Protein AF-A0A7X8LJV3-F1 (afdb_monomer_lite)

Secondary structure (DSSP, 8-state):
-HHHHHHHHHHHHHHHHHHHHHHHHHHHHHHHHHHHHHHHHHHHHT--TT--HHHHHHHHHHHHHHHHHHHHHHHHHHHHHHHHHH-

Structure (mmCIF, N/CA/C/O backbone):
data_AF-A0A7X8LJV3-F1
#
_entry.id   AF-A0A7X8LJV3-F1
#
loop_
_atom_site.group_PDB
_atom_site.id
_atom_site.type_symbol
_atom_site.label_atom_id
_atom_site.label_alt_id
_atom_site.label_comp_id
_atom_site.label_asym_id
_atom_site.label_entity_id
_atom_site.label_seq_id
_atom_site.pdbx_PDB_ins_code
_atom_site.Cartn_x
_atom_site.Cartn_y
_atom_site.Cartn_z
_atom_site.occupancy
_atom_site.B_iso_or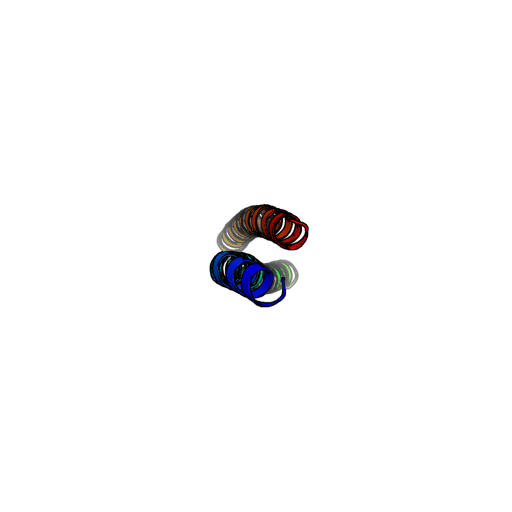_equiv
_atom_site.auth_seq_id
_atom_site.auth_comp_id
_atom_site.auth_asym_id
_atom_site.auth_atom_id
_atom_site.pdbx_PDB_model_num
ATOM 1 N N . MET A 1 1 ? -21.102 -10.500 34.614 1.00 63.28 1 MET A N 1
ATOM 2 C CA . MET A 1 1 ? -19.787 -10.109 34.049 1.00 63.28 1 MET A CA 1
ATOM 3 C C . MET A 1 1 ? -19.420 -10.803 32.731 1.00 63.28 1 MET A C 1
ATOM 5 O O . MET A 1 1 ? -19.212 -10.093 31.759 1.00 63.28 1 MET A O 1
ATOM 9 N N . ARG A 1 2 ? -19.378 -12.147 32.618 1.00 64.69 2 ARG A N 1
ATOM 10 C CA . ARG A 1 2 ? -18.989 -12.833 31.354 1.00 64.69 2 ARG A CA 1
ATOM 11 C C . ARG A 1 2 ? -19.904 -12.554 30.142 1.00 64.69 2 ARG A C 1
ATOM 13 O O . ARG A 1 2 ? -19.3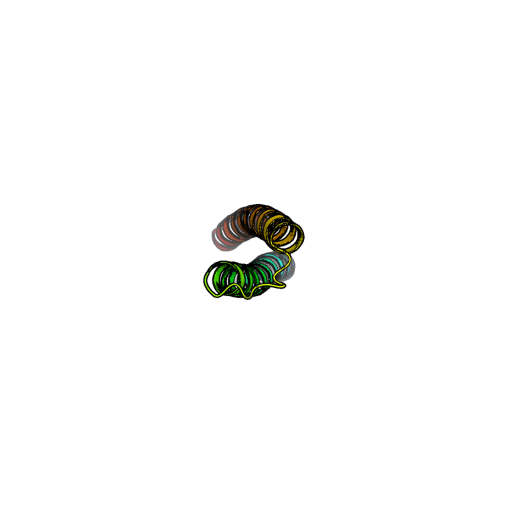91 -12.328 29.054 1.00 64.69 2 ARG A O 1
ATOM 20 N N . ARG A 1 3 ? -21.233 -12.532 30.323 1.00 66.00 3 ARG A N 1
ATOM 21 C CA . ARG A 1 3 ? -22.205 -12.258 29.236 1.00 66.00 3 ARG A CA 1
ATOM 22 C C . ARG A 1 3 ? -22.148 -10.820 28.700 1.00 66.00 3 ARG A C 1
ATOM 24 O O . ARG A 1 3 ? -22.236 -10.642 27.494 1.00 66.00 3 ARG A O 1
ATOM 31 N N . LEU A 1 4 ? -21.952 -9.828 29.572 1.00 69.44 4 LEU A N 1
ATOM 32 C CA . LEU A 1 4 ? -21.829 -8.414 29.179 1.00 69.44 4 LEU A CA 1
ATOM 33 C C . LEU A 1 4 ? -20.585 -8.187 28.306 1.00 69.44 4 LEU A C 1
ATOM 35 O O . LEU A 1 4 ? -20.707 -7.710 27.183 1.00 69.44 4 LEU A O 1
ATOM 39 N N . ARG A 1 5 ? -19.424 -8.700 28.739 1.00 66.81 5 ARG A N 1
ATOM 40 C CA . ARG A 1 5 ? -18.175 -8.645 27.957 1.00 66.81 5 ARG A CA 1
ATOM 41 C C . ARG A 1 5 ? -18.268 -9.369 26.607 1.00 66.81 5 ARG A C 1
ATOM 43 O O . ARG A 1 5 ? -17.614 -8.980 25.647 1.00 66.81 5 ARG A O 1
ATOM 50 N N . ALA A 1 6 ? -19.051 -10.447 26.519 1.00 66.25 6 ALA A N 1
ATOM 51 C CA . ALA A 1 6 ? -19.271 -11.160 25.259 1.00 66.25 6 ALA A CA 1
ATOM 52 C C . ALA A 1 6 ? -20.140 -10.353 24.277 1.00 66.25 6 ALA A C 1
ATOM 54 O O . ALA A 1 6 ? -19.868 -10.369 23.078 1.00 66.25 6 ALA A O 1
ATOM 55 N N . GLN A 1 7 ? -21.143 -9.618 24.771 1.00 71.75 7 GLN A N 1
ATOM 56 C CA . GLN A 1 7 ? -21.960 -8.726 23.942 1.00 71.75 7 GLN A CA 1
ATOM 57 C C . GLN A 1 7 ? -21.171 -7.510 23.443 1.00 71.75 7 GLN A C 1
ATOM 59 O O . GLN A 1 7 ? -21.317 -7.136 22.283 1.00 71.75 7 GLN A O 1
ATOM 64 N N . GLU A 1 8 ? -20.304 -6.927 24.272 1.00 73.62 8 GLU A N 1
ATOM 65 C CA . GLU A 1 8 ? -19.413 -5.829 23.862 1.00 73.62 8 GLU A CA 1
ATOM 66 C C . GLU A 1 8 ? -18.468 -6.266 22.736 1.00 73.62 8 GLU A C 1
ATOM 68 O O . GLU A 1 8 ? -18.385 -5.607 21.699 1.00 73.62 8 GLU A O 1
ATOM 73 N N . ARG A 1 9 ? -17.853 -7.450 22.860 1.00 70.44 9 ARG A N 1
ATOM 74 C CA . ARG A 1 9 ? -17.035 -8.030 21.781 1.00 70.44 9 ARG A CA 1
ATOM 75 C C . ARG A 1 9 ? -17.836 -8.306 20.512 1.00 70.44 9 ARG A C 1
ATOM 77 O O . ARG A 1 9 ? -17.343 -8.047 19.418 1.00 70.44 9 ARG A O 1
ATOM 84 N N . ALA A 1 10 ? -19.064 -8.811 20.638 1.00 76.38 10 ALA A N 1
ATOM 85 C CA . ALA A 1 10 ? -19.920 -9.089 19.485 1.00 76.38 10 ALA A CA 1
ATOM 86 C C . ALA A 1 10 ? -20.278 -7.815 18.701 1.00 76.38 10 ALA A C 1
ATOM 88 O O . ALA A 1 10 ? -20.347 -7.860 17.476 1.00 76.38 10 ALA A O 1
ATOM 89 N N . LYS A 1 11 ? -20.442 -6.675 19.386 1.00 81.88 11 LYS A N 1
ATOM 90 C CA . LYS A 1 11 ? -20.700 -5.373 18.748 1.00 81.88 11 LYS A CA 1
ATOM 91 C C . LYS A 1 11 ? -19.476 -4.808 18.022 1.00 81.88 11 LYS A C 1
ATOM 93 O O . 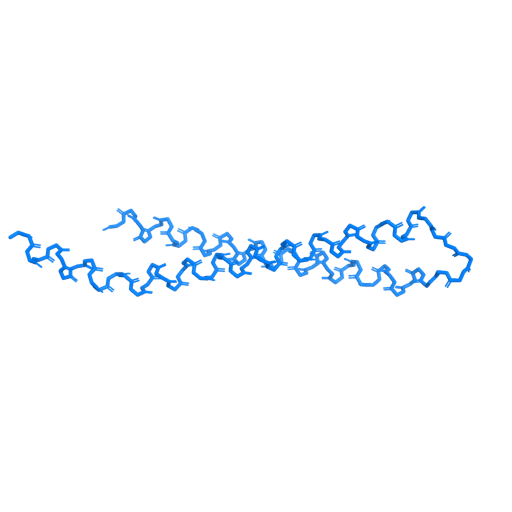LYS A 1 11 ? -19.637 -4.157 16.997 1.00 81.88 11 LYS A O 1
ATOM 98 N N . ARG A 1 12 ? -18.267 -5.072 18.527 1.00 85.25 12 ARG A N 1
ATOM 99 C CA . ARG A 1 12 ? -17.005 -4.525 17.986 1.00 85.25 12 ARG A CA 1
ATOM 100 C C . ARG A 1 12 ? -16.368 -5.402 16.910 1.00 85.25 12 ARG A C 1
ATOM 102 O O . ARG A 1 12 ? -15.667 -4.899 16.036 1.00 85.25 12 ARG A O 1
ATOM 109 N N . ALA A 1 13 ? -16.663 -6.701 16.913 1.00 88.81 13 ALA A N 1
ATOM 110 C CA . ALA A 1 13 ? -16.133 -7.648 15.936 1.00 88.81 13 ALA A CA 1
ATOM 111 C C . ALA A 1 13 ? -16.355 -7.243 14.458 1.00 88.81 13 ALA A C 1
ATOM 113 O O . ALA A 1 13 ? -15.434 -7.443 13.666 1.00 88.81 13 ALA A O 1
ATOM 114 N N . PRO A 1 14 ? -17.506 -6.673 14.040 1.00 92.81 14 PRO A N 1
ATOM 115 C CA . PRO A 1 14 ? -17.695 -6.220 12.661 1.00 92.81 14 PRO A CA 1
ATOM 116 C C . PRO A 1 14 ? -16.771 -5.061 12.270 1.00 92.81 14 PRO A C 1
ATOM 118 O O . PRO A 1 14 ? -16.216 -5.089 11.172 1.00 92.81 14 PRO A O 1
ATOM 121 N N . LEU A 1 15 ? -16.575 -4.088 13.168 1.00 92.44 15 LEU A N 1
ATOM 122 C CA . LEU A 1 15 ? -15.695 -2.938 12.946 1.00 92.44 15 LEU A CA 1
ATOM 123 C C . LEU A 1 15 ? -14.241 -3.394 12.792 1.00 92.44 15 LEU A C 1
ATOM 125 O O . LEU A 1 15 ? -13.610 -3.096 11.782 1.00 92.44 15 LEU A O 1
ATOM 129 N N . LEU A 1 16 ? -13.753 -4.214 13.728 1.00 94.25 16 LEU A N 1
ATOM 130 C CA . LEU A 1 16 ? -12.403 -4.783 13.669 1.00 94.25 16 LEU A CA 1
ATOM 131 C C . LEU A 1 16 ? -12.176 -5.589 12.384 1.00 94.25 16 LEU A C 1
ATOM 133 O O . LEU A 1 16 ? -11.148 -5.450 11.729 1.00 94.25 16 LEU A O 1
ATOM 137 N N . ARG A 1 17 ? -13.159 -6.400 11.967 1.00 95.81 17 ARG A N 1
ATOM 138 C CA . ARG A 1 17 ? -13.088 -7.144 10.697 1.00 95.81 17 ARG A CA 1
ATOM 139 C C . ARG A 1 17 ? -13.045 -6.219 9.483 1.00 95.81 17 ARG A C 1
ATOM 141 O O . ARG A 1 17 ? -12.379 -6.547 8.507 1.00 95.81 17 ARG A O 1
ATOM 148 N N . ALA A 1 18 ? -13.779 -5.110 9.501 1.00 96.00 18 ALA A N 1
ATOM 149 C CA . ALA A 1 18 ? -13.773 -4.152 8.403 1.00 96.00 18 ALA A CA 1
ATOM 150 C C . ALA A 1 18 ? -12.424 -3.430 8.289 1.00 96.00 18 ALA A C 1
ATOM 152 O O . ALA A 1 18 ? -11.887 -3.358 7.187 1.00 96.00 18 ALA A O 1
ATOM 153 N N . LEU A 1 19 ? -11.863 -2.976 9.413 1.00 96.44 19 LEU A N 1
ATOM 154 C CA . LEU A 1 19 ? -10.561 -2.307 9.463 1.00 96.44 19 LEU A CA 1
ATOM 155 C C . LEU A 1 19 ? -9.425 -3.243 9.037 1.00 96.44 19 LEU A C 1
ATOM 157 O O . LEU A 1 19 ? -8.661 -2.893 8.145 1.00 96.44 19 LEU A O 1
ATOM 161 N N . ARG A 1 20 ? -9.397 -4.484 9.544 1.00 97.19 20 ARG A N 1
ATOM 162 C CA . ARG A 1 20 ? -8.427 -5.507 9.107 1.00 97.19 20 ARG A CA 1
ATOM 163 C C . ARG A 1 20 ? -8.468 -5.753 7.600 1.00 97.19 20 ARG A C 1
ATOM 165 O O . ARG A 1 20 ? -7.426 -5.811 6.966 1.00 97.19 20 ARG A O 1
ATOM 172 N N . ARG A 1 21 ? -9.664 -5.832 7.006 1.00 97.75 21 ARG A N 1
ATOM 173 C CA . ARG A 1 21 ? -9.800 -5.973 5.546 1.00 97.75 21 ARG A CA 1
ATOM 174 C C . ARG A 1 21 ? -9.314 -4.747 4.776 1.00 97.75 21 ARG A C 1
ATOM 176 O O . ARG A 1 21 ? -8.888 -4.907 3.640 1.00 97.75 21 ARG A O 1
ATOM 183 N N . ARG A 1 22 ? -9.435 -3.534 5.328 1.00 97.56 22 ARG A N 1
ATOM 184 C CA . ARG A 1 22 ? -8.886 -2.321 4.695 1.00 97.56 22 ARG A CA 1
ATOM 185 C C . ARG A 1 22 ? -7.359 -2.366 4.700 1.00 97.56 22 ARG A C 1
ATOM 187 O O . ARG A 1 22 ? -6.773 -2.177 3.643 1.00 97.56 22 ARG A O 1
ATOM 194 N N . VAL A 1 23 ? -6.759 -2.710 5.842 1.00 98.19 23 VAL A N 1
ATOM 195 C CA . VAL A 1 23 ? -5.306 -2.909 5.982 1.00 98.19 23 VAL A CA 1
ATOM 196 C C . VAL A 1 23 ? -4.802 -3.945 4.975 1.00 98.19 23 VAL A C 1
ATOM 198 O O . VAL A 1 23 ? -3.978 -3.615 4.132 1.00 98.19 23 VAL A O 1
ATOM 201 N N . GLU A 1 24 ? -5.381 -5.149 4.968 1.00 98.00 24 GLU A N 1
ATOM 202 C CA . GLU A 1 24 ? -4.969 -6.246 4.076 1.00 98.00 24 GLU A CA 1
ATOM 203 C C . GLU A 1 24 ? -5.096 -5.881 2.585 1.00 98.00 24 GLU A C 1
ATOM 205 O O . GLU A 1 24 ? -4.248 -6.236 1.765 1.00 98.00 24 GLU A O 1
ATOM 210 N N . ARG A 1 25 ? -6.148 -5.139 2.212 1.00 97.94 25 ARG A N 1
ATOM 211 C CA . ARG A 1 25 ? -6.326 -4.653 0.835 1.00 97.94 25 ARG A CA 1
ATOM 212 C C . ARG A 1 25 ? -5.262 -3.637 0.447 1.00 97.94 25 ARG A C 1
ATOM 214 O O . ARG A 1 25 ? -4.739 -3.731 -0.661 1.00 97.94 25 ARG A O 1
ATOM 221 N N . ALA A 1 26 ? -4.963 -2.686 1.329 1.00 97.62 26 ALA A N 1
ATOM 222 C CA . ALA A 1 26 ? -3.930 -1.691 1.082 1.00 97.62 26 ALA A CA 1
ATOM 223 C C . ALA A 1 26 ? -2.550 -2.358 0.973 1.00 97.62 26 ALA A C 1
ATOM 225 O O . ALA A 1 26 ? -1.831 -2.085 0.020 1.00 97.62 26 ALA A O 1
ATOM 226 N N . GLU A 1 27 ? -2.224 -3.309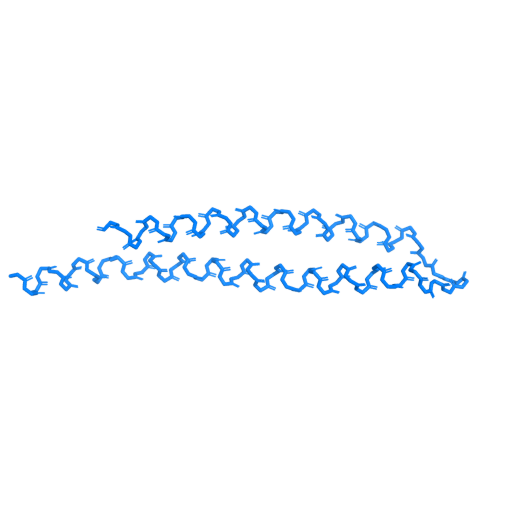 1.855 1.00 98.12 27 GLU A N 1
ATOM 227 C CA . GLU A 1 27 ? -0.979 -4.095 1.800 1.00 98.12 27 GLU A CA 1
ATOM 228 C C . GLU A 1 27 ? -0.854 -4.886 0.499 1.00 98.12 27 GLU A C 1
ATOM 230 O O . GLU A 1 27 ? 0.169 -4.807 -0.179 1.00 98.12 27 GLU A O 1
ATOM 235 N N . THR A 1 28 ? -1.916 -5.598 0.110 1.00 98.44 28 THR A N 1
ATOM 236 C CA . THR A 1 28 ? -1.945 -6.337 -1.160 1.00 98.44 28 THR A CA 1
ATOM 237 C C . THR A 1 28 ? -1.695 -5.390 -2.328 1.00 98.44 28 THR A C 1
ATOM 239 O O . THR A 1 28 ? -0.889 -5.685 -3.210 1.00 98.44 28 THR A O 1
ATOM 242 N N . LYS A 1 29 ? -2.347 -4.219 -2.322 1.00 98.25 29 LYS A N 1
ATOM 243 C CA . LYS A 1 29 ? -2.203 -3.268 -3.418 1.00 98.25 29 LYS A CA 1
ATOM 244 C C . LYS A 1 29 ? -0.817 -2.628 -3.463 1.00 98.25 29 LYS A C 1
ATOM 246 O O . LYS A 1 29 ? -0.284 -2.434 -4.552 1.00 98.25 29 LYS A O 1
ATOM 251 N N . ILE A 1 30 ? -0.234 -2.325 -2.305 1.00 98.38 30 ILE A N 1
ATOM 252 C CA . ILE A 1 30 ? 1.141 -1.832 -2.190 1.00 98.38 30 ILE A CA 1
ATOM 253 C C . ILE A 1 30 ? 2.106 -2.864 -2.773 1.00 98.38 30 ILE A C 1
ATOM 255 O O . ILE A 1 30 ? 2.879 -2.510 -3.655 1.00 98.38 30 ILE A O 1
ATOM 259 N N . ALA A 1 31 ? 1.995 -4.137 -2.386 1.00 98.56 31 ALA A N 1
ATOM 260 C CA . ALA A 1 31 ? 2.876 -5.193 -2.884 1.00 98.56 31 ALA A CA 1
ATOM 261 C C . ALA A 1 31 ? 2.810 -5.355 -4.417 1.00 98.56 31 ALA A C 1
ATOM 263 O O . ALA A 1 31 ? 3.844 -5.467 -5.077 1.00 98.56 31 ALA A O 1
ATOM 264 N N . GLU A 1 32 ? 1.607 -5.317 -5.006 1.00 98.50 32 GLU A N 1
ATOM 265 C CA . GLU A 1 32 ? 1.432 -5.325 -6.468 1.00 98.50 32 GLU A CA 1
ATOM 266 C C . GLU A 1 32 ? 2.138 -4.137 -7.138 1.00 98.50 32 GLU A C 1
ATOM 268 O O . GLU A 1 32 ? 2.824 -4.291 -8.150 1.00 98.50 32 GLU A O 1
ATOM 273 N N . LEU A 1 33 ? 1.964 -2.940 -6.577 1.00 98.56 33 LEU A N 1
ATOM 274 C CA . LEU A 1 33 ? 2.518 -1.707 -7.126 1.00 98.56 33 LEU A CA 1
ATOM 275 C C . LEU A 1 33 ? 4.041 -1.624 -6.951 1.00 98.56 33 LEU A C 1
ATOM 277 O O . LEU A 1 33 ? 4.721 -1.118 -7.839 1.00 98.56 33 LEU A O 1
ATOM 281 N N . GLU A 1 34 ? 4.593 -2.133 -5.850 1.00 98.44 34 GLU A N 1
ATOM 282 C CA . GLU A 1 34 ? 6.040 -2.249 -5.637 1.00 98.44 34 GLU A CA 1
ATOM 283 C C . GLU A 1 34 ? 6.662 -3.215 -6.649 1.00 98.44 34 GLU A C 1
ATOM 285 O O . GLU A 1 34 ? 7.694 -2.909 -7.254 1.00 98.44 34 GLU A O 1
ATOM 290 N N . GLN A 1 35 ? 6.005 -4.351 -6.904 1.00 98.56 35 GLN A N 1
ATOM 291 C CA . GLN A 1 35 ? 6.440 -5.289 -7.935 1.00 98.56 35 GLN A CA 1
ATOM 292 C C . GLN A 1 35 ? 6.434 -4.633 -9.321 1.00 98.56 35 GLN A C 1
ATOM 294 O O . GLN A 1 35 ? 7.399 -4.770 -10.077 1.00 98.56 35 GLN A O 1
ATOM 299 N N . GLU A 1 36 ? 5.375 -3.897 -9.657 1.00 98.31 36 GLU A N 1
ATOM 300 C CA . GLU A 1 36 ? 5.290 -3.172 -10.922 1.00 98.31 36 GLU A CA 1
ATOM 301 C C . GLU A 1 36 ? 6.352 -2.064 -11.022 1.00 98.31 36 GLU A C 1
ATOM 303 O O . GLU A 1 36 ? 7.023 -1.935 -12.048 1.00 98.31 36 GLU A O 1
ATOM 308 N N . GLN A 1 37 ? 6.567 -1.292 -9.953 1.00 98.38 37 GLN A N 1
ATOM 309 C CA . GLN A 1 37 ? 7.617 -0.276 -9.889 1.00 98.38 37 GLN A CA 1
ATOM 310 C C . GLN A 1 37 ? 8.991 -0.890 -10.165 1.00 98.38 37 GLN A C 1
ATOM 312 O O . GLN A 1 37 ? 9.774 -0.332 -10.943 1.00 98.38 37 GLN A O 1
ATOM 317 N N . GLN A 1 38 ? 9.277 -2.040 -9.553 1.00 98.12 38 GLN A N 1
ATOM 318 C CA . GLN A 1 38 ? 10.526 -2.760 -9.751 1.00 98.12 38 GLN A CA 1
ATOM 319 C C . GLN A 1 38 ? 10.681 -3.204 -11.209 1.00 98.12 38 GLN A C 1
ATOM 321 O O . GLN A 1 38 ? 11.734 -2.974 -11.800 1.00 98.12 38 GLN A O 1
ATOM 326 N N . GLN A 1 39 ? 9.635 -3.776 -11.812 1.00 97.25 39 GLN A N 1
ATOM 327 C CA . GLN A 1 39 ? 9.646 -4.190 -13.219 1.00 97.25 39 GLN A CA 1
ATOM 328 C C . GLN A 1 39 ? 9.922 -3.011 -14.156 1.00 97.25 39 GLN A C 1
ATOM 330 O O . GLN A 1 39 ? 10.836 -3.089 -14.974 1.00 97.25 39 GLN A O 1
ATOM 335 N N . LEU A 1 40 ? 9.196 -1.901 -13.998 1.00 96.62 40 LEU A N 1
ATOM 336 C CA . LEU A 1 40 ? 9.371 -0.698 -14.819 1.00 96.62 40 LEU A CA 1
ATOM 337 C C . LEU A 1 40 ? 10.777 -0.112 -14.664 1.00 96.62 40 LEU A C 1
ATOM 339 O O . LEU A 1 40 ? 11.403 0.274 -15.650 1.00 96.62 40 LEU A O 1
ATOM 343 N N . THR A 1 41 ? 11.295 -0.078 -13.436 1.00 95.88 41 THR A N 1
ATOM 344 C CA . THR A 1 41 ? 12.654 0.401 -13.152 1.00 95.88 41 THR A CA 1
ATOM 345 C C . THR A 1 41 ? 13.701 -0.501 -13.799 1.00 95.88 41 THR A C 1
ATOM 347 O O . THR A 1 41 ? 14.668 -0.002 -14.373 1.00 95.88 41 THR A O 1
ATOM 350 N N . THR A 1 42 ? 13.496 -1.820 -13.772 1.00 96.00 42 THR A N 1
ATOM 351 C CA . THR A 1 42 ? 14.348 -2.773 -14.488 1.00 96.00 42 THR A CA 1
ATOM 352 C C . THR A 1 42 ? 14.279 -2.563 -15.999 1.00 96.00 42 THR A C 1
ATOM 354 O O . THR A 1 42 ? 15.323 -2.503 -16.632 1.00 96.00 42 THR A O 1
ATOM 357 N N . THR A 1 43 ? 13.096 -2.368 -16.588 1.00 94.31 43 THR A N 1
ATOM 358 C CA . THR A 1 43 ? 12.978 -2.083 -18.029 1.00 94.31 43 THR A CA 1
ATOM 359 C C . THR A 1 43 ? 13.704 -0.797 -18.422 1.00 94.31 43 THR A C 1
ATOM 361 O O . THR A 1 43 ? 14.347 -0.751 -19.467 1.00 94.31 43 THR A O 1
ATOM 364 N N . LEU A 1 44 ? 13.646 0.245 -17.585 1.00 93.62 44 LEU A N 1
ATOM 365 C CA . LEU A 1 44 ? 14.393 1.483 -17.824 1.00 93.62 44 LEU A CA 1
ATOM 366 C C . LEU A 1 44 ? 15.910 1.279 -17.730 1.00 93.62 44 LEU A C 1
ATOM 368 O O . LEU A 1 44 ? 16.646 1.937 -18.463 1.00 93.62 44 LEU A O 1
ATOM 372 N N . SER A 1 45 ? 16.389 0.392 -16.851 1.00 92.31 45 SER A N 1
ATOM 373 C CA . SER A 1 45 ? 17.825 0.142 -16.676 1.00 92.31 45 SER A CA 1
ATOM 374 C C . SER A 1 45 ? 18.412 -0.835 -17.697 1.00 92.31 45 SER A C 1
ATOM 376 O O . SER A 1 45 ? 19.602 -0.752 -17.991 1.00 92.31 45 SER A O 1
ATOM 378 N N . THR A 1 46 ? 17.598 -1.724 -18.272 1.00 93.62 46 THR A N 1
ATOM 379 C CA . THR A 1 46 ? 18.003 -2.698 -19.303 1.00 93.62 46 THR A CA 1
ATOM 380 C C . THR A 1 46 ? 17.529 -2.319 -20.709 1.00 93.62 46 THR A C 1
ATOM 382 O O . THR A 1 46 ? 17.419 -3.181 -21.581 1.00 93.62 46 THR A O 1
ATOM 385 N N . ALA A 1 47 ? 17.233 -1.036 -20.927 1.00 83.62 47 ALA A N 1
ATOM 386 C CA . ALA A 1 47 ? 16.506 -0.560 -22.094 1.00 83.62 47 ALA A CA 1
ATOM 387 C C . ALA A 1 47 ? 17.126 -0.982 -23.442 1.00 83.62 47 ALA A C 1
ATOM 389 O O . ALA A 1 47 ? 18.305 -0.750 -23.718 1.00 83.62 47 ALA A O 1
ATOM 390 N N . ALA A 1 48 ? 16.284 -1.559 -24.302 1.00 85.75 48 ALA A N 1
ATOM 391 C CA . ALA A 1 48 ? 16.562 -1.873 -25.702 1.00 85.75 48 ALA A CA 1
ATOM 392 C C . ALA A 1 48 ? 16.285 -0.659 -26.628 1.00 85.75 48 ALA A C 1
ATOM 394 O O . ALA A 1 48 ? 15.583 0.269 -26.214 1.00 85.75 48 ALA A O 1
ATOM 395 N N . PRO A 1 49 ? 16.786 -0.644 -27.881 1.00 82.19 49 PRO A N 1
ATOM 396 C CA . PRO A 1 49 ? 16.652 0.490 -28.811 1.00 82.19 49 PRO A CA 1
ATOM 397 C C . PRO A 1 49 ? 15.214 0.939 -29.126 1.00 82.19 49 PRO A C 1
ATOM 399 O O . PRO A 1 49 ? 15.006 2.073 -29.544 1.00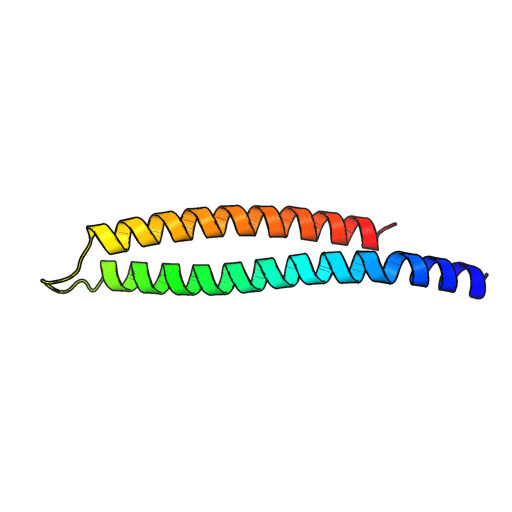 82.19 49 PRO A O 1
ATOM 402 N N . ASP A 1 50 ? 14.230 0.067 -28.932 1.00 90.06 50 ASP A N 1
ATOM 403 C CA . ASP A 1 50 ? 12.800 0.277 -29.176 1.00 90.06 50 ASP A CA 1
ATOM 404 C C . ASP A 1 50 ? 11.992 0.548 -27.892 1.00 90.06 50 ASP A C 1
ATOM 406 O O . ASP A 1 50 ? 10.765 0.662 -27.927 1.00 90.06 50 ASP A O 1
ATOM 410 N N . THR A 1 51 ? 12.669 0.696 -26.750 1.00 92.44 51 THR A N 1
ATOM 411 C CA . THR A 1 51 ? 12.031 0.987 -25.462 1.00 92.44 51 THR A CA 1
ATOM 412 C C . THR A 1 51 ? 11.271 2.311 -25.504 1.00 92.44 51 THR A C 1
ATOM 414 O O . THR A 1 51 ? 11.847 3.381 -25.714 1.00 92.44 51 THR A O 1
ATOM 417 N N . ASN A 1 52 ? 9.972 2.270 -25.202 1.00 94.69 52 ASN A N 1
ATOM 418 C CA . ASN A 1 52 ? 9.166 3.479 -25.060 1.00 94.69 52 ASN A CA 1
ATOM 419 C C . ASN A 1 52 ? 9.366 4.131 -23.680 1.00 94.69 52 ASN A C 1
ATOM 421 O O . ASN A 1 52 ? 8.548 3.998 -22.766 1.00 94.69 52 ASN A O 1
ATOM 425 N N . PHE A 1 53 ? 10.462 4.875 -23.526 1.00 93.88 53 PHE A N 1
ATOM 426 C CA . PHE A 1 53 ? 10.810 5.549 -22.269 1.00 93.88 53 PHE A CA 1
ATOM 427 C C . PHE A 1 53 ? 9.724 6.502 -21.759 1.00 93.88 53 PHE A C 1
ATOM 429 O O . PHE A 1 53 ? 9.528 6.618 -20.547 1.00 93.88 53 PHE A O 1
ATOM 436 N N . ALA A 1 54 ? 9.022 7.194 -22.661 1.00 95.62 54 ALA A N 1
ATOM 437 C CA . ALA A 1 54 ? 7.994 8.162 -22.291 1.00 95.62 54 ALA A CA 1
ATOM 438 C C . ALA A 1 54 ? 6.790 7.477 -21.630 1.00 95.62 54 ALA A C 1
ATOM 440 O O . ALA A 1 54 ? 6.294 7.941 -20.599 1.00 95.62 54 ALA A O 1
ATOM 441 N N . GLU A 1 55 ? 6.353 6.353 -22.196 1.00 96.62 55 GLU A N 1
ATOM 442 C CA . GLU A 1 55 ? 5.269 5.542 -21.648 1.00 96.62 55 GLU A CA 1
ATOM 443 C C . GLU A 1 55 ? 5.656 4.907 -20.312 1.00 96.62 55 GLU A C 1
ATOM 445 O O . GLU A 1 55 ? 4.930 5.070 -19.328 1.00 96.62 55 GLU A O 1
ATOM 450 N N . ILE A 1 56 ? 6.833 4.280 -20.238 1.00 96.75 56 ILE A N 1
ATOM 451 C CA . ILE A 1 56 ? 7.313 3.627 -19.013 1.00 96.75 56 ILE A CA 1
ATOM 452 C C . ILE A 1 56 ? 7.479 4.650 -17.886 1.00 96.75 56 ILE A C 1
ATOM 454 O O . ILE A 1 56 ? 7.004 4.432 -16.773 1.00 96.75 56 ILE A O 1
ATOM 458 N N . SER A 1 57 ? 8.059 5.818 -18.173 1.00 95.81 57 SER A N 1
ATOM 459 C CA . SER A 1 57 ? 8.219 6.886 -17.178 1.00 95.81 57 SER A CA 1
ATOM 460 C C . SER A 1 57 ? 6.877 7.462 -16.717 1.00 95.81 57 SER A C 1
ATOM 462 O O . SER A 1 57 ? 6.728 7.842 -15.555 1.00 95.81 57 SER A O 1
ATOM 464 N N . ARG A 1 58 ? 5.876 7.539 -17.609 1.00 98.19 58 ARG A N 1
ATOM 465 C CA . ARG A 1 58 ? 4.513 7.943 -17.236 1.00 98.19 58 ARG A CA 1
ATOM 466 C C . ARG A 1 58 ? 3.876 6.907 -16.316 1.00 98.19 58 ARG A C 1
ATOM 468 O O . ARG A 1 58 ? 3.292 7.295 -15.305 1.00 98.19 58 ARG A O 1
ATOM 475 N N . ARG A 1 59 ? 3.997 5.617 -16.641 1.00 98.06 59 ARG A N 1
ATOM 476 C CA . ARG A 1 59 ? 3.459 4.549 -15.794 1.00 98.06 59 ARG A CA 1
ATOM 477 C C . ARG A 1 59 ? 4.146 4.526 -14.433 1.00 98.06 59 ARG A C 1
ATOM 479 O O . ARG A 1 59 ? 3.447 4.470 -13.429 1.00 98.06 59 ARG A O 1
ATOM 486 N N . LEU A 1 60 ? 5.468 4.690 -14.390 1.00 98.12 60 LEU A N 1
ATOM 487 C CA . LEU A 1 60 ? 6.241 4.738 -13.149 1.00 98.12 60 LEU A CA 1
ATOM 488 C C . LEU A 1 60 ? 5.764 5.854 -12.209 1.00 98.12 60 LEU A C 1
ATOM 490 O O . LEU A 1 60 ? 5.554 5.602 -11.025 1.00 98.12 60 LEU A O 1
ATOM 494 N N . ARG A 1 61 ? 5.519 7.066 -12.731 1.00 98.38 61 ARG A N 1
ATOM 495 C CA . ARG A 1 61 ? 4.945 8.163 -11.928 1.00 98.38 61 ARG A CA 1
ATOM 496 C C . ARG A 1 61 ? 3.560 7.817 -11.391 1.00 98.38 61 ARG A C 1
ATOM 498 O O . ARG A 1 61 ? 3.281 8.074 -10.226 1.00 98.38 61 ARG A O 1
ATOM 505 N N . ASN A 1 62 ? 2.699 7.220 -12.215 1.00 98.56 62 ASN A N 1
ATOM 506 C CA . ASN A 1 62 ? 1.368 6.804 -11.768 1.00 98.56 62 ASN A CA 1
ATOM 507 C C . ASN A 1 62 ? 1.459 5.760 -10.648 1.00 98.56 62 ASN A C 1
ATOM 509 O O . ASN A 1 62 ? 0.804 5.926 -9.627 1.00 98.56 62 ASN A O 1
ATOM 513 N N . VAL A 1 63 ? 2.317 4.747 -10.798 1.00 98.50 63 VAL A N 1
ATOM 514 C CA . VAL A 1 63 ? 2.559 3.724 -9.770 1.00 98.50 63 VAL A CA 1
ATOM 515 C C . VAL A 1 63 ? 3.066 4.358 -8.473 1.00 98.50 63 VAL A C 1
ATOM 517 O O . VAL A 1 63 ? 2.558 4.040 -7.406 1.00 98.50 63 VAL A O 1
ATOM 520 N N . GLN A 1 64 ? 3.998 5.313 -8.543 1.00 98.25 64 GLN A N 1
ATOM 521 C CA . GLN A 1 64 ? 4.479 6.052 -7.368 1.00 98.25 64 GLN A CA 1
ATOM 522 C C . GLN A 1 64 ? 3.367 6.854 -6.673 1.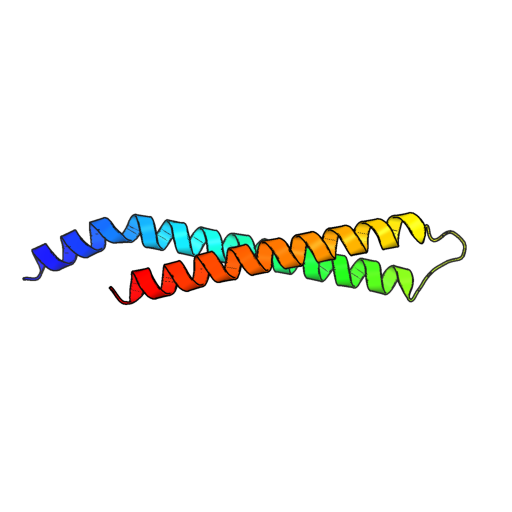00 98.25 64 GLN A C 1
ATOM 524 O O . GLN A 1 64 ? 3.283 6.859 -5.445 1.00 98.25 64 GLN A O 1
ATOM 529 N N . HIS A 1 65 ? 2.488 7.507 -7.439 1.00 98.56 65 HIS A N 1
ATOM 530 C CA . HIS A 1 65 ? 1.323 8.198 -6.883 1.00 98.56 65 HIS A CA 1
ATOM 531 C C . HIS A 1 65 ? 0.324 7.229 -6.240 1.00 98.56 65 HIS A C 1
ATOM 533 O O . HIS A 1 65 ? -0.193 7.506 -5.157 1.00 98.56 65 HIS A O 1
ATOM 539 N N . GLU A 1 66 ? 0.057 6.092 -6.885 1.00 98.44 66 GLU A N 1
ATOM 540 C CA . GLU A 1 66 ? -0.813 5.047 -6.348 1.00 98.44 66 GLU A CA 1
ATOM 541 C C . GLU A 1 66 ? -0.222 4.434 -5.069 1.00 98.44 66 GLU A C 1
ATOM 543 O O . GLU A 1 66 ? -0.957 4.267 -4.097 1.00 98.44 66 GLU A O 1
ATOM 548 N N . LEU A 1 67 ? 1.091 4.179 -5.019 1.00 98.50 67 LEU A N 1
ATOM 549 C CA . LEU A 1 67 ? 1.794 3.710 -3.819 1.00 98.50 67 LEU A CA 1
ATOM 550 C C . LEU A 1 67 ? 1.611 4.680 -2.660 1.00 98.50 67 LEU A C 1
ATOM 552 O O . LEU A 1 67 ? 1.183 4.271 -1.585 1.00 98.50 67 LEU A O 1
ATOM 556 N N . HIS A 1 68 ? 1.867 5.970 -2.889 1.00 98.50 68 HIS A N 1
ATOM 557 C CA . HIS A 1 68 ? 1.701 6.982 -1.850 1.00 98.50 68 HIS A CA 1
ATOM 558 C C . HIS A 1 68 ? 0.264 7.019 -1.316 1.00 98.50 68 HIS A C 1
ATOM 560 O O . HIS A 1 68 ? 0.049 7.034 -0.107 1.00 98.50 68 HIS A O 1
ATOM 566 N N . ARG A 1 69 ? -0.732 6.969 -2.206 1.00 98.50 69 ARG A N 1
ATOM 567 C CA . ARG A 1 69 ? -2.142 6.953 -1.804 1.00 98.50 69 ARG A CA 1
ATOM 568 C C . ARG A 1 69 ? -2.496 5.712 -0.977 1.00 98.50 69 ARG A C 1
ATOM 570 O O . ARG A 1 69 ? -3.184 5.847 0.029 1.00 98.50 69 ARG A O 1
ATOM 577 N N . ASN A 1 70 ? -2.054 4.526 -1.396 1.00 98.19 70 ASN A N 1
ATOM 578 C CA . ASN A 1 70 ? -2.344 3.290 -0.665 1.00 98.19 70 ASN A CA 1
ATOM 579 C C . ASN A 1 70 ? -1.590 3.229 0.671 1.00 98.19 70 ASN A C 1
ATOM 581 O O . ASN A 1 70 ? -2.135 2.703 1.633 1.00 98.19 70 ASN A O 1
ATOM 585 N N . ALA A 1 71 ? -0.391 3.812 0.762 1.00 98.00 71 ALA A N 1
ATOM 586 C CA . ALA A 1 71 ? 0.338 3.938 2.022 1.00 98.00 71 ALA A CA 1
ATOM 587 C C . ALA A 1 71 ? -0.424 4.804 3.038 1.00 98.00 71 ALA A C 1
ATOM 589 O O . ALA A 1 71 ? -0.547 4.413 4.194 1.00 98.00 71 ALA A O 1
ATOM 590 N N . LEU A 1 72 ? -1.008 5.926 2.598 1.00 98.44 72 LEU A N 1
ATOM 591 C CA . LEU A 1 72 ? -1.865 6.755 3.456 1.00 98.44 72 LEU A CA 1
ATOM 592 C C . LEU A 1 72 ? -3.134 6.011 3.897 1.00 98.44 72 LEU A C 1
ATOM 594 O O . LEU A 1 72 ? -3.531 6.099 5.055 1.00 98.44 72 LEU A O 1
ATOM 598 N N . GLU A 1 73 ? -3.771 5.260 2.992 1.00 96.94 73 GLU A N 1
ATOM 599 C CA . GLU A 1 73 ? -4.950 4.453 3.338 1.00 96.94 73 GLU A CA 1
ATOM 600 C C . GLU A 1 73 ? -4.608 3.329 4.325 1.00 96.94 73 GLU A C 1
ATOM 602 O O . GLU A 1 73 ? -5.386 3.057 5.244 1.00 96.94 73 GLU A O 1
ATOM 607 N N . TRP A 1 74 ? -3.446 2.695 4.154 1.00 98.31 74 TRP A N 1
ATOM 608 C CA . TRP A 1 74 ? -2.924 1.711 5.093 1.00 98.31 74 TRP A CA 1
ATOM 609 C C . TRP A 1 74 ? -2.689 2.333 6.468 1.00 98.31 74 TRP A C 1
ATOM 611 O O . TRP A 1 74 ? -3.180 1.787 7.451 1.00 98.31 74 TRP A O 1
ATOM 621 N N . GLU A 1 75 ? -2.008 3.481 6.537 1.00 98.44 75 GLU A N 1
ATOM 622 C CA . GLU A 1 75 ? -1.713 4.177 7.793 1.00 98.44 75 GLU A CA 1
ATOM 623 C C . GLU A 1 75 ? -3.006 4.534 8.535 1.00 98.44 75 GLU A C 1
ATOM 625 O O . GLU A 1 75 ? -3.180 4.155 9.693 1.00 98.44 75 GLU A O 1
ATOM 630 N N . GLU A 1 76 ? -3.970 5.152 7.846 1.00 98.12 76 GLU A N 1
ATOM 631 C CA . GLU A 1 76 ? -5.275 5.488 8.422 1.00 98.12 76 GLU A CA 1
ATOM 632 C C . GLU A 1 76 ? -5.997 4.240 8.961 1.00 98.12 76 GLU A C 1
ATOM 634 O O . GLU A 1 76 ? -6.499 4.233 10.089 1.00 98.12 76 GLU A O 1
ATOM 639 N N . ALA A 1 77 ? -6.053 3.165 8.168 1.00 96.88 77 ALA A N 1
ATOM 640 C CA . ALA A 1 77 ? -6.748 1.941 8.551 1.00 96.88 77 ALA A CA 1
ATOM 641 C C . ALA A 1 77 ? -6.042 1.193 9.692 1.00 96.88 77 ALA A C 1
ATOM 643 O O . ALA A 1 77 ? -6.723 0.638 10.558 1.00 96.88 77 ALA A O 1
ATOM 644 N N . ALA A 1 78 ? -4.708 1.184 9.706 1.00 96.94 78 ALA A N 1
ATOM 645 C CA . ALA A 1 78 ? -3.893 0.548 10.732 1.00 96.94 78 ALA A CA 1
ATOM 646 C C . ALA A 1 78 ? -3.992 1.304 12.061 1.00 96.94 78 ALA A C 1
ATOM 648 O O . ALA A 1 78 ? -4.257 0.683 13.089 1.00 96.94 78 ALA A O 1
ATOM 649 N N . THR A 1 79 ? -3.896 2.638 12.042 1.00 97.62 79 THR A N 1
ATOM 650 C CA . THR A 1 79 ? -4.105 3.469 13.238 1.00 97.62 79 THR A CA 1
ATOM 651 C C . THR A 1 79 ? -5.517 3.295 13.796 1.00 97.62 79 THR A C 1
ATOM 653 O O . THR A 1 79 ? -5.689 3.089 14.998 1.00 97.62 79 THR A O 1
ATOM 656 N N . ALA A 1 80 ? -6.544 3.314 12.940 1.00 96.00 80 ALA A N 1
ATOM 657 C CA . ALA A 1 80 ? -7.920 3.092 13.379 1.00 96.00 80 ALA A CA 1
ATOM 658 C C . ALA A 1 80 ? -8.131 1.677 13.945 1.00 96.00 80 ALA A C 1
ATOM 660 O O . ALA A 1 80 ? -8.899 1.496 14.893 1.00 96.00 80 ALA A O 1
ATOM 661 N N . LEU A 1 81 ? -7.465 0.664 13.377 1.00 95.62 81 LEU A N 1
ATOM 662 C CA . LEU A 1 81 ? -7.505 -0.703 13.891 1.00 95.62 81 LEU A CA 1
ATOM 663 C C . LEU A 1 81 ? -6.871 -0.790 15.280 1.00 95.62 81 LEU A C 1
ATOM 665 O O . LEU A 1 81 ? -7.488 -1.361 16.174 1.00 95.62 81 LEU A O 1
ATOM 669 N N . GLU A 1 82 ? -5.690 -0.202 15.466 1.00 94.69 82 GLU A N 1
ATOM 670 C CA . GLU A 1 82 ? -4.991 -0.184 16.752 1.00 94.69 82 GLU A CA 1
ATOM 671 C C . GLU A 1 82 ? -5.848 0.476 17.840 1.00 94.69 82 GLU A C 1
ATOM 673 O O . GLU A 1 82 ? -6.071 -0.113 18.899 1.00 94.69 82 GLU A O 1
ATOM 678 N N . GLN A 1 83 ? -6.417 1.651 17.557 1.00 94.50 83 GLN A N 1
ATOM 679 C CA . GLN A 1 83 ? -7.326 2.341 18.479 1.00 94.50 83 GLN A CA 1
ATOM 680 C C . GLN A 1 83 ? -8.540 1.470 18.830 1.00 94.50 83 GLN A C 1
ATOM 682 O O . GLN A 1 83 ? -8.883 1.298 20.001 1.00 94.50 83 GLN A O 1
ATOM 687 N N . ALA A 1 84 ? -9.152 0.845 17.820 1.00 91.19 84 ALA A N 1
ATOM 688 C CA . ALA A 1 84 ? -10.299 -0.032 18.012 1.00 91.19 84 ALA A CA 1
ATOM 689 C C . ALA A 1 84 ? -9.960 -1.337 18.755 1.00 91.19 84 ALA A C 1
ATOM 691 O O . ALA A 1 84 ? -10.889 -1.996 19.225 1.00 91.19 84 ALA A O 1
ATOM 692 N N . GLU A 1 85 ? -8.692 -1.739 18.854 1.00 89.06 85 GLU A N 1
ATOM 693 C CA . GLU A 1 85 ? -8.238 -2.888 19.649 1.00 89.06 85 GLU A CA 1
ATOM 694 C C . GLU A 1 85 ? -7.891 -2.514 21.100 1.00 89.06 85 GLU A C 1
ATOM 696 O O . GLU A 1 85 ? -7.989 -3.378 21.974 1.00 89.06 85 GLU A O 1
ATOM 701 N N . GLN A 1 86 ? -7.530 -1.251 21.360 1.00 86.94 86 GLN A N 1
ATOM 702 C CA . GLN A 1 86 ? -7.175 -0.741 22.692 1.00 86.94 86 GLN A CA 1
ATOM 703 C C . GLN A 1 86 ? -8.381 -0.311 23.547 1.00 86.94 86 GLN A C 1
ATOM 705 O O . GLN A 1 86 ? -8.313 -0.402 24.775 1.00 86.94 86 GLN A O 1
ATOM 710 N N . GLU A 1 87 ? -9.473 0.150 22.927 1.00 70.94 87 GLU A N 1
ATOM 711 C CA . GLU A 1 87 ? -10.750 0.443 23.616 1.00 70.94 87 GLU A CA 1
ATOM 712 C C . GLU A 1 87 ? -11.425 -0.820 24.183 1.00 70.94 87 GLU A C 1
ATOM 714 O O . GLU A 1 87 ? -12.472 -0.735 24.866 1.00 70.94 87 GLU A O 1
#

Radius of gyration: 20.12 Å; chains: 1; bounding box: 40×21×63 Å

Sequence (87 aa):
MRRLRAQERAKRAPLLRALRRRVERAETKIAELEQEQQQLTTTLSTAAPDTNFAEISRRLRNVQHELHRNALEWEEAATALEQAEQE

pLDDT: mean 92.2, std 9.69, range [63.28, 98.56]

Foldseek 3Di:
DVVVVVVVCVVLVVVLVVLVVQLVVLVVLLVVLVVLLVVLVVCVVVPDPPDPPVVSVVVNVVSVVSNVVSVVSNVVSVVVSVVSVVD